Protein AF-A0A836SRK0-F1 (afdb_monomer)

pLDDT: mean 94.8, std 5.6, range [60.53, 98.0]

Radius of gyration: 11.71 Å; Cα contacts (8 Å, |Δi|>4): 109; chains: 1; bounding box: 30×18×29 Å

Foldseek 3Di:
DDAFEAEEEPLVDPCNVVVLVVSQVVVHHHAEYEDLDPPNVVCCVRHVNHHYDNDPVVRVVVQVVCVVVVRHHDD

Solvent-accessible surface area (backbone atoms only — not comparable to full-atom values): 4372 Å² total; per-residue (Å²): 132,83,75,45,32,31,68,44,77,46,49,52,40,88,65,31,59,58,53,55,48,51,41,51,78,71,62,33,46,59,54,36,35,31,25,83,54,85,78,43,77,73,40,59,83,79,44,69,86,37,47,77,30,61,51,66,74,59,44,54,53,47,54,57,48,32,46,73,70,77,53,51,69,54,131

Nearest PDB structures (foldseek):
  3oa2-assembly1_D  TM=9.731E-01  e=1.004E-08  Pseudomonas aeruginosa
  3oa0-assembly1_D  TM=9.778E-01  e=1.075E-08  Thermus thermophilus HB27
  3oa2-assembly1_B  TM=9.730E-01  e=9.386E-09  Pseudomonas aeruginosa
  3oa2-assembly1_A  TM=9.708E-01  e=1.614E-08  Pseudomonas aeruginosa
  3o9z-assembly1_D  TM=9.716E-01  e=3.179E-08  Thermus thermophilus HB27

Sequence (75 aa):
MSQKNFGLIGLGGYIAIRHVKAIYETGNYLLAGLDKNDSVGFIDSYFPEMDFFTEFERFDRHIDKLKRDAKPIHY

Mean predicted aligned error: 2.83 Å

Secondary structure (DSSP, 8-state):
----EEEEE-TTSTTHHHHHHHHHHTT-EEEEEE-SS---GGGGGT-TT-EEESSHHHHHHHHHHHHHTT-PPP-

Structure (mmCIF, N/CA/C/O backbone):
data_AF-A0A836SRK0-F1
#
_entry.id   AF-A0A836SRK0-F1
#
loop_
_atom_site.group_PDB
_atom_site.id
_atom_site.type_symbol
_atom_site.label_atom_id
_atom_site.label_alt_id
_atom_site.label_comp_id
_atom_site.label_asym_id
_atom_site.label_entity_id
_atom_site.label_seq_id
_atom_site.pdbx_PDB_ins_code
_atom_site.Cartn_x
_atom_site.Cartn_y
_atom_site.Cartn_z
_atom_site.occupancy
_atom_site.B_iso_or_equiv
_atom_site.auth_seq_id
_atom_site.auth_comp_id
_atom_site.auth_asym_id
_atom_site.auth_atom_id
_atom_site.pdbx_PDB_model_num
ATOM 1 N N . MET A 1 1 ? -8.525 9.357 16.958 1.00 60.53 1 MET A N 1
ATOM 2 C CA . MET A 1 1 ? -8.818 9.390 15.507 1.00 60.53 1 MET A CA 1
ATOM 3 C C . MET A 1 1 ? -9.160 7.974 15.080 1.00 60.53 1 MET A C 1
ATOM 5 O O . MET A 1 1 ? -8.559 7.060 15.630 1.00 60.53 1 MET A O 1
ATOM 9 N N . SER A 1 2 ? -10.135 7.769 14.191 1.00 83.31 2 SER A N 1
ATOM 10 C CA . SER A 1 2 ? -10.389 6.429 13.644 1.00 83.31 2 SER A CA 1
ATOM 11 C C . SER A 1 2 ? -9.247 6.043 12.707 1.00 83.31 2 SER A C 1
ATOM 13 O O . SER A 1 2 ? -8.820 6.874 11.903 1.00 83.31 2 SER A O 1
ATOM 15 N N . GLN A 1 3 ? -8.770 4.804 12.799 1.00 92.31 3 GLN A N 1
ATOM 16 C CA . GLN A 1 3 ? -7.751 4.297 11.885 1.00 92.31 3 GLN A CA 1
ATOM 17 C C . GLN A 1 3 ? -8.272 4.317 10.448 1.00 92.31 3 GLN A C 1
ATOM 19 O O . GLN A 1 3 ? -9.452 4.054 10.196 1.00 92.31 3 GLN A O 1
ATOM 24 N N . LYS A 1 4 ? -7.393 4.656 9.508 1.00 95.81 4 LYS A N 1
ATOM 25 C CA . LYS A 1 4 ? -7.696 4.692 8.082 1.00 95.81 4 LYS A CA 1
ATOM 26 C C . LYS A 1 4 ? -6.914 3.619 7.328 1.00 95.81 4 LYS A C 1
ATOM 28 O O . LYS A 1 4 ? -5.794 3.289 7.705 1.00 95.81 4 LYS A O 1
ATOM 33 N N . ASN A 1 5 ? -7.502 3.120 6.244 1.00 96.94 5 ASN A N 1
ATOM 34 C CA . ASN A 1 5 ? -6.855 2.210 5.309 1.00 96.94 5 ASN A CA 1
ATOM 35 C C . ASN A 1 5 ? -6.323 3.008 4.122 1.00 96.94 5 ASN A C 1
ATOM 37 O O . ASN A 1 5 ? -7.054 3.822 3.569 1.00 96.94 5 ASN A O 1
ATOM 41 N N . PHE A 1 6 ? -5.098 2.743 3.701 1.00 97.44 6 PHE A N 1
ATOM 42 C CA . PHE A 1 6 ? -4.436 3.389 2.577 1.00 97.44 6 PHE A CA 1
ATOM 43 C C . PHE A 1 6 ? -4.091 2.365 1.497 1.00 97.44 6 PHE A C 1
ATOM 45 O O . PHE A 1 6 ? -3.865 1.186 1.781 1.00 97.44 6 PHE A O 1
ATOM 52 N N . GLY A 1 7 ? -4.036 2.845 0.258 1.00 96.44 7 GLY A N 1
ATOM 53 C CA . GLY A 1 7 ? -3.375 2.178 -0.856 1.00 96.44 7 GLY A CA 1
ATOM 54 C C . GLY A 1 7 ? -2.276 3.090 -1.396 1.00 96.44 7 GLY A C 1
ATOM 55 O O . GLY A 1 7 ? -2.434 4.312 -1.365 1.00 96.44 7 GLY A O 1
ATOM 56 N N . LEU A 1 8 ? -1.165 2.522 -1.867 1.00 96.81 8 LEU A N 1
ATOM 57 C CA . LEU A 1 8 ? -0.020 3.291 -2.361 1.00 96.81 8 LEU A CA 1
ATOM 58 C C . LEU A 1 8 ? 0.379 2.851 -3.772 1.00 96.81 8 LEU A C 1
ATOM 60 O O . LEU A 1 8 ? 0.601 1.672 -4.021 1.00 96.81 8 LEU A O 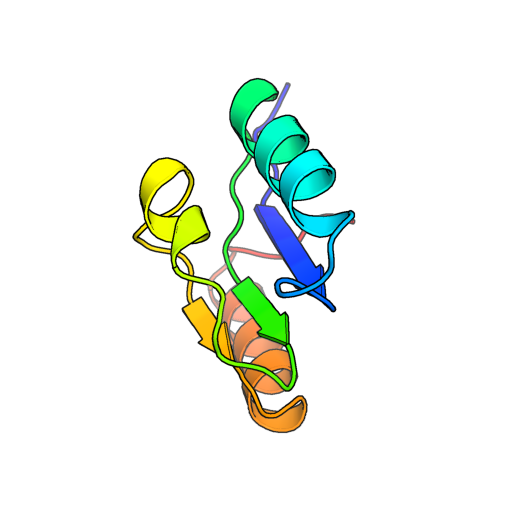1
ATOM 64 N N . ILE A 1 9 ? 0.512 3.811 -4.685 1.00 96.88 9 ILE A N 1
ATOM 65 C CA . ILE A 1 9 ? 1.021 3.596 -6.045 1.00 96.88 9 ILE A CA 1
ATOM 66 C C . ILE A 1 9 ? 2.422 4.206 -6.138 1.00 96.88 9 ILE A C 1
ATOM 68 O O . ILE A 1 9 ? 2.644 5.319 -5.661 1.00 96.88 9 ILE A O 1
ATOM 72 N N . GLY A 1 10 ? 3.355 3.489 -6.761 1.00 96.06 10 GLY A N 1
ATOM 73 C CA . GLY A 1 10 ? 4.771 3.851 -6.813 1.00 96.06 10 GLY A CA 1
ATOM 74 C C . GLY A 1 10 ? 5.551 3.390 -5.579 1.00 96.06 10 GLY A C 1
ATOM 75 O O . GLY A 1 10 ? 6.418 4.123 -5.104 1.00 96.06 10 GLY A O 1
ATOM 76 N N . LEU A 1 11 ? 5.212 2.218 -5.023 1.00 96.69 11 LEU A N 1
ATOM 77 C CA . LEU A 1 11 ? 5.796 1.688 -3.783 1.00 96.69 11 LEU A CA 1
ATOM 78 C C . LEU A 1 11 ? 7.320 1.471 -3.858 1.00 96.69 11 LEU A C 1
ATOM 80 O O . LEU A 1 11 ? 8.004 1.607 -2.848 1.00 96.69 11 LEU A O 1
ATOM 84 N N . GLY A 1 12 ? 7.859 1.168 -5.038 1.00 94.81 12 GLY A N 1
ATOM 85 C CA . GLY A 1 12 ? 9.295 0.999 -5.277 1.00 94.81 12 GLY A CA 1
ATOM 86 C C . GLY A 1 12 ? 10.049 2.322 -5.437 1.00 94.81 12 GLY A C 1
ATOM 87 O O . GLY A 1 12 ? 11.268 2.334 -5.603 1.00 94.81 12 GLY A O 1
ATOM 88 N N . GLY A 1 13 ? 9.347 3.456 -5.404 1.00 94.12 13 GLY A N 1
ATOM 89 C CA . GLY A 1 13 ? 9.948 4.774 -5.531 1.00 94.12 13 GLY A CA 1
ATOM 90 C C . GLY A 1 13 ? 10.732 5.203 -4.289 1.00 94.12 13 GLY A C 1
ATOM 91 O O . GLY A 1 13 ? 10.361 4.915 -3.154 1.00 94.12 13 GLY A O 1
ATOM 92 N N . TYR A 1 14 ? 11.769 6.020 -4.490 1.00 92.88 14 TYR A N 1
ATOM 93 C CA . TYR A 1 14 ? 12.583 6.589 -3.405 1.00 92.88 14 TYR A CA 1
ATOM 94 C C . TYR A 1 14 ? 11.748 7.299 -2.320 1.00 92.88 14 TYR A C 1
ATOM 96 O O . TYR A 1 14 ? 12.033 7.194 -1.128 1.00 92.88 14 TYR A O 1
ATOM 104 N N . ILE A 1 15 ? 10.689 8.013 -2.722 1.00 95.94 15 ILE A N 1
ATOM 105 C CA . ILE A 1 15 ? 9.829 8.752 -1.789 1.00 95.94 15 ILE A CA 1
ATOM 106 C C . ILE A 1 15 ? 8.844 7.847 -1.034 1.00 95.94 15 ILE A C 1
ATOM 108 O O . ILE A 1 15 ? 8.376 8.229 0.040 1.00 95.94 15 ILE A O 1
ATOM 112 N N . ALA A 1 16 ? 8.547 6.649 -1.547 1.00 96.25 16 ALA A N 1
ATOM 113 C CA . ALA A 1 16 ? 7.524 5.760 -1.002 1.00 96.25 16 ALA A CA 1
ATOM 114 C C . ALA A 1 16 ? 7.793 5.393 0.459 1.00 96.25 16 ALA A C 1
ATOM 116 O O . ALA A 1 16 ? 6.870 5.401 1.268 1.00 96.25 16 ALA A O 1
ATOM 117 N N . ILE A 1 17 ? 9.064 5.203 0.827 1.00 95.81 17 ILE A N 1
ATOM 118 C CA . ILE A 1 17 ? 9.497 4.915 2.202 1.00 95.81 17 ILE A CA 1
ATOM 119 C C . ILE A 1 17 ? 8.966 5.969 3.185 1.00 95.81 17 ILE A C 1
ATOM 121 O O . ILE A 1 17 ? 8.519 5.635 4.280 1.00 95.81 17 ILE A O 1
ATOM 125 N N . ARG A 1 18 ? 8.958 7.251 2.794 1.00 97.50 18 ARG A N 1
ATOM 126 C CA . ARG A 1 18 ? 8.446 8.337 3.645 1.00 97.50 18 ARG A CA 1
ATOM 127 C C . ARG A 1 18 ? 6.932 8.253 3.821 1.00 97.50 18 ARG A C 1
ATOM 129 O O . ARG A 1 18 ? 6.450 8.499 4.922 1.00 97.50 18 ARG A O 1
ATOM 136 N N . HIS A 1 19 ? 6.198 7.895 2.768 1.00 97.38 19 HIS A N 1
ATOM 137 C CA . HIS A 1 19 ? 4.748 7.703 2.835 1.00 97.38 19 HIS A CA 1
ATOM 138 C C . HIS A 1 19 ? 4.382 6.484 3.687 1.00 97.38 19 HIS A C 1
ATOM 140 O O . HIS A 1 19 ? 3.560 6.606 4.590 1.00 97.38 19 HIS A O 1
ATOM 146 N N . VAL A 1 20 ? 5.044 5.345 3.464 1.00 97.31 20 VAL A N 1
ATOM 147 C CA . VAL A 1 20 ? 4.868 4.116 4.254 1.00 97.31 20 VAL A CA 1
ATOM 148 C C . VAL A 1 20 ? 5.129 4.390 5.734 1.00 97.31 20 VAL A C 1
ATOM 150 O O . VAL A 1 20 ? 4.289 4.084 6.578 1.00 97.31 20 VAL A O 1
ATOM 153 N N . LYS A 1 21 ? 6.248 5.052 6.050 1.00 97.44 21 LYS A N 1
ATOM 154 C CA . LYS A 1 21 ? 6.593 5.421 7.424 1.00 97.44 21 LYS A CA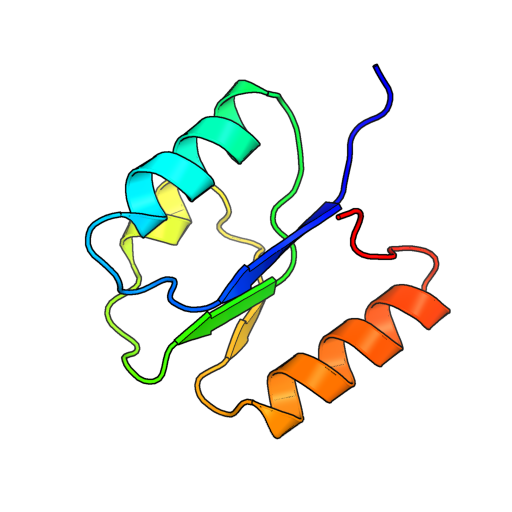 1
ATOM 155 C C . LYS A 1 21 ? 5.552 6.350 8.054 1.00 97.44 21 LYS A C 1
ATOM 157 O O . LYS A 1 21 ? 5.156 6.111 9.187 1.00 97.44 21 LYS A O 1
ATOM 162 N N . ALA A 1 22 ? 5.059 7.354 7.328 1.00 97.31 22 ALA A N 1
ATOM 163 C CA . ALA A 1 22 ? 4.023 8.251 7.839 1.00 97.31 22 ALA A CA 1
ATOM 164 C C . ALA A 1 22 ? 2.709 7.512 8.144 1.00 97.31 22 ALA A C 1
ATOM 166 O O . ALA A 1 22 ? 2.100 7.750 9.187 1.00 97.31 22 ALA A O 1
ATOM 167 N N . ILE A 1 23 ? 2.280 6.592 7.272 1.00 97.00 23 ILE A N 1
ATOM 168 C CA . ILE A 1 23 ? 1.085 5.761 7.501 1.00 97.00 23 ILE A CA 1
ATOM 169 C C . ILE A 1 23 ? 1.279 4.899 8.758 1.00 97.00 23 ILE A C 1
ATOM 171 O O . ILE A 1 23 ? 0.395 4.857 9.612 1.00 97.00 23 ILE A O 1
ATOM 175 N N . TYR A 1 24 ? 2.455 4.283 8.907 1.00 96.94 24 TYR A N 1
ATOM 176 C CA . TYR A 1 24 ? 2.790 3.438 10.054 1.00 96.94 24 TYR A CA 1
ATOM 177 C C . TYR A 1 24 ? 2.825 4.223 11.374 1.00 96.94 24 TYR A C 1
ATOM 179 O O . TYR A 1 24 ? 2.153 3.863 12.337 1.00 96.94 24 TYR A O 1
ATOM 187 N N . GLU A 1 25 ? 3.548 5.345 11.414 1.00 97.38 25 GLU A N 1
ATOM 188 C CA . GLU A 1 25 ? 3.702 6.181 12.616 1.00 97.38 25 GLU A CA 1
ATOM 189 C C . GLU A 1 25 ? 2.391 6.838 13.062 1.00 97.38 25 GLU A C 1
ATOM 191 O O . GLU A 1 25 ? 2.203 7.118 14.244 1.00 97.38 25 GLU A O 1
ATOM 196 N N . THR A 1 26 ? 1.460 7.060 12.132 1.00 96.12 26 THR A N 1
ATOM 197 C CA . THR A 1 26 ? 0.121 7.586 12.439 1.00 96.12 26 THR A CA 1
ATOM 198 C C . THR A 1 26 ? -0.882 6.499 12.843 1.00 96.12 26 THR A C 1
ATOM 200 O O . THR A 1 26 ? 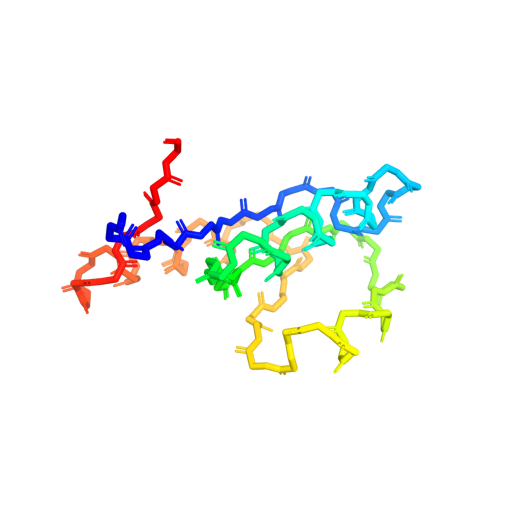-2.048 6.812 13.088 1.00 96.12 26 THR A O 1
ATOM 203 N N . GLY A 1 27 ? -0.447 5.236 12.945 1.00 95.94 27 GLY A N 1
ATOM 204 C CA . GLY A 1 27 ? -1.275 4.109 13.380 1.00 95.94 27 GLY A CA 1
ATOM 205 C C . GLY A 1 27 ? -2.350 3.705 12.370 1.00 95.94 27 GLY A C 1
ATOM 206 O O . GLY A 1 27 ? -3.381 3.155 12.762 1.00 95.94 27 GLY A O 1
ATOM 207 N N . ASN A 1 28 ? -2.139 4.017 11.091 1.00 96.62 28 ASN A N 1
ATOM 208 C CA . ASN A 1 28 ? -3.029 3.660 9.992 1.00 96.62 28 ASN A CA 1
ATOM 209 C C . ASN A 1 28 ? -2.580 2.356 9.318 1.00 96.62 28 ASN A C 1
ATOM 211 O O . ASN A 1 28 ? -1.488 1.851 9.569 1.00 96.62 28 ASN A O 1
ATOM 215 N N . TYR A 1 29 ? -3.422 1.821 8.438 1.00 96.44 29 TYR A N 1
ATOM 216 C CA . TYR A 1 29 ? -3.140 0.598 7.694 1.00 96.44 29 TYR A CA 1
ATOM 217 C C . TYR A 1 29 ? -2.784 0.909 6.249 1.00 96.44 29 TYR A C 1
ATOM 219 O O . TYR A 1 29 ? -3.432 1.741 5.620 1.00 96.44 29 TYR A O 1
ATOM 227 N N . LEU A 1 30 ? -1.807 0.194 5.703 1.00 97.06 30 LEU A N 1
ATOM 228 C CA . LEU A 1 30 ? -1.554 0.122 4.271 1.00 97.06 30 LEU A CA 1
ATOM 229 C C . LEU A 1 30 ? -1.993 -1.264 3.795 1.00 97.06 30 LEU A C 1
ATOM 231 O O . LEU A 1 30 ? -1.385 -2.258 4.178 1.00 97.06 30 LEU A O 1
ATOM 235 N N . LEU A 1 31 ? -3.083 -1.330 3.028 1.00 97.12 31 LEU A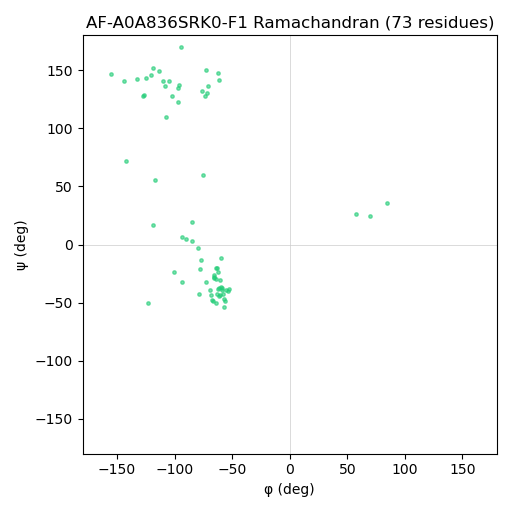 N 1
ATOM 236 C CA . LEU A 1 31 ? -3.688 -2.606 2.626 1.00 97.12 31 LEU A CA 1
ATOM 237 C C . LEU A 1 31 ? -3.186 -3.099 1.270 1.00 97.12 31 LEU A C 1
ATOM 239 O O . LEU A 1 31 ? -3.102 -4.303 1.063 1.00 97.12 31 LEU A O 1
ATOM 243 N N . ALA A 1 32 ? -2.855 -2.181 0.357 1.00 97.31 32 ALA A N 1
ATOM 244 C CA . ALA A 1 32 ? -2.443 -2.533 -0.995 1.00 97.31 32 ALA A CA 1
ATOM 245 C C . ALA A 1 32 ? -1.356 -1.598 -1.542 1.00 97.31 32 ALA A C 1
ATOM 247 O O . ALA A 1 32 ? -1.424 -0.376 -1.371 1.00 97.31 32 ALA A O 1
ATOM 248 N N . GLY A 1 33 ? -0.391 -2.169 -2.257 1.00 97.31 33 GLY A N 1
ATOM 249 C CA . GLY A 1 33 ? 0.684 -1.460 -2.945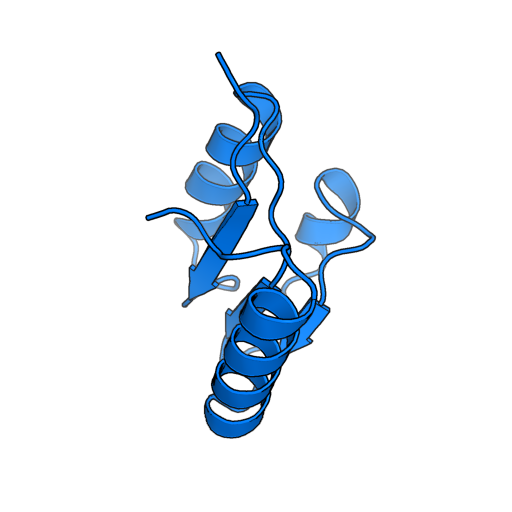 1.00 97.31 33 GLY A CA 1
ATOM 250 C C . GLY A 1 33 ? 0.748 -1.808 -4.433 1.00 97.31 33 GLY A C 1
ATOM 251 O O . GLY A 1 33 ? 0.535 -2.957 -4.810 1.00 97.31 33 GLY A O 1
ATOM 252 N N . LEU A 1 34 ? 1.067 -0.828 -5.278 1.00 97.88 34 LEU A N 1
ATOM 253 C CA . LEU A 1 34 ? 1.288 -1.009 -6.715 1.00 97.88 34 LEU A CA 1
ATOM 254 C C . LEU A 1 34 ? 2.636 -0.417 -7.127 1.00 97.88 34 LEU A C 1
ATOM 256 O O . LEU A 1 34 ? 2.890 0.765 -6.894 1.00 97.88 34 LEU A O 1
ATOM 260 N N . ASP A 1 35 ? 3.468 -1.200 -7.803 1.00 97.50 35 ASP A N 1
ATOM 261 C CA . ASP A 1 35 ? 4.640 -0.702 -8.528 1.00 97.50 35 ASP A CA 1
ATOM 262 C C . ASP A 1 35 ? 5.012 -1.664 -9.658 1.00 97.50 35 ASP A C 1
ATOM 264 O O . ASP A 1 35 ? 4.866 -2.869 -9.514 1.00 97.50 35 ASP A O 1
ATOM 268 N N . LYS A 1 36 ? 5.527 -1.154 -10.781 1.00 95.19 36 LYS A N 1
ATOM 269 C CA . LYS A 1 36 ? 6.000 -2.023 -11.870 1.00 95.19 36 LYS A CA 1
ATOM 270 C C . LYS A 1 36 ? 7.216 -2.855 -11.452 1.00 95.19 36 LYS A C 1
ATOM 272 O O . LYS A 1 36 ? 7.417 -3.932 -12.004 1.00 95.19 36 LYS A O 1
ATOM 277 N N . ASN A 1 37 ? 8.026 -2.343 -10.525 1.00 92.06 37 ASN A N 1
ATOM 278 C CA . ASN A 1 37 ? 9.194 -3.027 -9.986 1.00 92.06 37 ASN A CA 1
ATOM 279 C C . ASN A 1 37 ? 8.838 -3.720 -8.667 1.00 92.06 37 ASN A C 1
ATOM 281 O O . ASN A 1 37 ? 8.214 -3.124 -7.796 1.00 92.06 37 ASN A O 1
ATOM 285 N N . ASP A 1 38 ? 9.306 -4.949 -8.482 1.00 91.00 38 ASP A N 1
ATOM 286 C CA . ASP A 1 38 ? 9.046 -5.788 -7.303 1.00 91.00 38 ASP A CA 1
ATOM 287 C C . ASP A 1 38 ? 10.075 -5.612 -6.172 1.00 91.00 38 ASP A C 1
ATOM 289 O O . ASP A 1 38 ? 10.015 -6.284 -5.144 1.00 91.00 38 ASP A O 1
ATOM 293 N N . SER A 1 39 ? 11.013 -4.675 -6.329 1.00 91.38 39 SER A N 1
ATO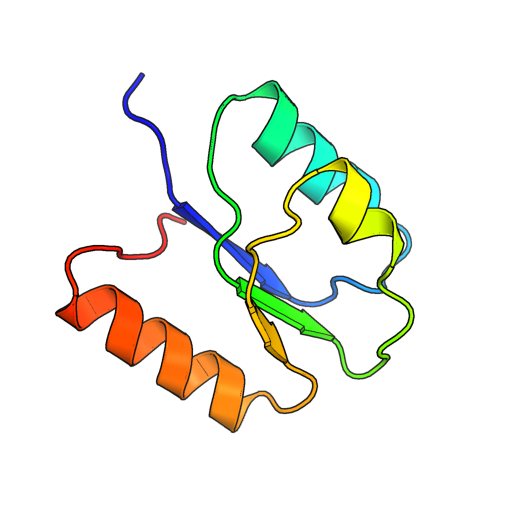M 294 C CA . SER A 1 39 ? 12.043 -4.350 -5.336 1.00 91.38 39 SER A CA 1
ATOM 295 C C . SER A 1 39 ? 11.470 -3.542 -4.160 1.00 91.38 39 SER A C 1
ATOM 297 O O . SER A 1 39 ? 11.879 -2.412 -3.904 1.00 91.38 39 SER A O 1
ATOM 299 N N . VAL A 1 40 ? 10.500 -4.121 -3.445 1.00 94.31 40 VAL A N 1
ATOM 300 C CA . VAL A 1 40 ? 9.717 -3.476 -2.373 1.00 94.31 40 VAL A CA 1
ATOM 301 C C . VAL A 1 40 ? 9.871 -4.153 -1.005 1.00 94.31 40 VAL A C 1
ATOM 303 O O . VAL A 1 40 ? 9.100 -3.880 -0.093 1.00 94.31 40 VAL A O 1
ATOM 306 N N . GLY A 1 41 ? 10.902 -4.984 -0.814 1.00 93.94 41 GLY A N 1
ATOM 307 C CA . GLY A 1 41 ? 11.108 -5.772 0.416 1.00 93.94 41 GLY A CA 1
ATOM 308 C C . GLY A 1 41 ? 11.262 -4.966 1.716 1.00 93.94 41 GLY A C 1
ATOM 309 O O . GLY A 1 41 ? 11.169 -5.525 2.802 1.00 93.94 41 GLY A O 1
ATOM 310 N N . PHE A 1 42 ? 11.445 -3.640 1.649 1.00 95.12 42 PHE A N 1
ATOM 311 C CA . PHE A 1 42 ? 11.399 -2.792 2.848 1.00 95.12 42 PHE A CA 1
ATOM 312 C C . PHE A 1 42 ? 10.017 -2.805 3.524 1.00 95.12 42 PHE A C 1
ATOM 314 O O . PHE A 1 42 ? 9.912 -2.454 4.701 1.00 95.12 42 PHE A O 1
ATOM 321 N N . ILE A 1 43 ? 8.966 -3.188 2.790 1.00 96.50 43 ILE A N 1
ATOM 322 C CA . ILE A 1 43 ? 7.590 -3.182 3.278 1.00 96.50 43 ILE A CA 1
ATOM 323 C C . ILE A 1 43 ? 7.376 -4.149 4.441 1.00 96.50 43 ILE A C 1
ATOM 325 O O . ILE A 1 43 ? 6.609 -3.826 5.343 1.00 96.50 43 ILE A O 1
ATOM 329 N N . ASP A 1 44 ? 8.129 -5.249 4.502 1.00 95.06 44 ASP A N 1
ATOM 330 C CA . ASP A 1 44 ? 8.009 -6.272 5.550 1.00 95.06 44 ASP A CA 1
ATOM 331 C C . ASP A 1 44 ? 8.320 -5.722 6.950 1.00 95.06 44 ASP A C 1
ATOM 333 O O . ASP A 1 44 ? 7.836 -6.237 7.954 1.00 95.06 44 ASP A O 1
ATOM 337 N N . SER A 1 45 ? 9.094 -4.632 7.030 1.00 95.94 45 SER A N 1
ATOM 338 C CA . SER A 1 45 ? 9.391 -3.946 8.296 1.00 95.94 45 SER A CA 1
ATOM 339 C C . SER A 1 45 ? 8.237 -3.074 8.810 1.00 95.94 45 SER A C 1
ATOM 341 O O . SER A 1 45 ? 8.287 -2.625 9.954 1.00 95.94 45 SER A O 1
ATOM 343 N N . TYR A 1 46 ? 7.225 -2.804 7.978 1.00 97.00 46 TYR A N 1
ATOM 344 C CA . TYR A 1 46 ? 6.114 -1.897 8.286 1.00 97.00 46 TYR A CA 1
ATOM 345 C C . TYR A 1 46 ? 4.745 -2.580 8.167 1.00 97.00 46 TYR A C 1
ATOM 347 O O . TYR A 1 46 ? 3.928 -2.482 9.080 1.00 97.00 46 TYR A O 1
ATOM 355 N N . PHE A 1 47 ? 4.489 -3.259 7.048 1.00 97.19 47 PHE A N 1
ATOM 356 C CA . PHE A 1 47 ? 3.201 -3.851 6.685 1.00 97.19 47 PHE A CA 1
ATOM 357 C C . PHE A 1 47 ? 3.400 -5.208 5.978 1.00 97.19 47 PHE A C 1
ATOM 359 O O . PHE A 1 47 ? 3.165 -5.302 4.775 1.00 97.19 47 PHE A O 1
ATOM 366 N N . PRO A 1 48 ? 3.813 -6.266 6.701 1.00 96.06 48 PRO A N 1
ATOM 367 C CA . PRO A 1 48 ? 4.058 -7.591 6.113 1.00 96.06 48 PRO A CA 1
ATOM 368 C C . PRO A 1 48 ? 2.800 -8.257 5.526 1.00 96.06 48 PRO A C 1
ATOM 370 O O . PRO A 1 48 ? 2.905 -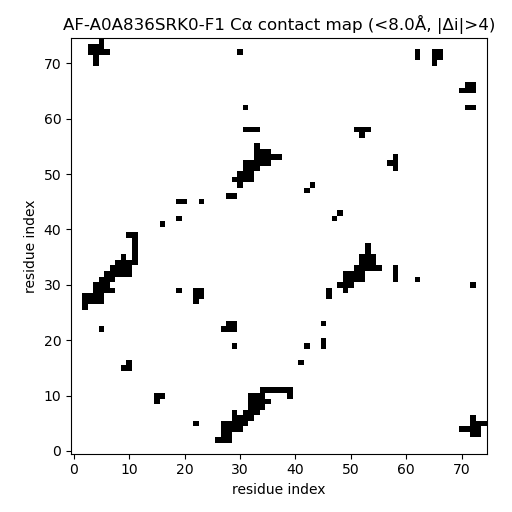9.135 4.680 1.00 96.06 48 PRO A O 1
ATOM 373 N N . GLU A 1 49 ? 1.608 -7.826 5.948 1.00 95.25 49 GLU A N 1
ATOM 374 C CA . GLU A 1 49 ? 0.314 -8.350 5.480 1.00 95.25 49 GLU A CA 1
ATOM 375 C C . GLU A 1 49 ? -0.278 -7.549 4.301 1.00 95.25 49 GLU A C 1
ATOM 377 O O . GLU A 1 49 ? -1.435 -7.748 3.935 1.00 95.25 49 GLU A O 1
ATOM 382 N N . MET A 1 50 ? 0.462 -6.580 3.751 1.00 96.06 50 MET A N 1
ATOM 383 C CA . MET A 1 50 ? -0.013 -5.752 2.639 1.00 96.06 50 MET A CA 1
ATOM 384 C C . MET A 1 50 ? 0.039 -6.533 1.320 1.00 96.06 50 MET A C 1
ATOM 386 O O . MET A 1 50 ? 1.080 -7.071 0.947 1.00 96.06 50 MET A O 1
ATOM 390 N N . ASP A 1 51 ? -1.047 -6.494 0.549 1.00 97.25 51 ASP A N 1
ATOM 391 C CA . ASP A 1 51 ? -1.072 -7.070 -0.793 1.00 97.25 51 ASP A CA 1
ATOM 392 C C . ASP A 1 51 ? -0.280 -6.197 -1.788 1.00 97.25 51 ASP A C 1
ATOM 394 O O . ASP A 1 51 ? -0.518 -4.993 -1.919 1.00 97.25 51 ASP A O 1
ATOM 398 N N . PHE A 1 52 ? 0.655 -6.795 -2.531 1.00 97.50 52 PHE A N 1
ATOM 399 C CA . PHE A 1 52 ? 1.451 -6.107 -3.554 1.00 97.50 52 PHE A CA 1
ATOM 400 C C . PHE A 1 52 ? 1.072 -6.548 -4.970 1.00 97.50 52 PHE A C 1
ATOM 402 O O . PHE A 1 52 ? 0.855 -7.730 -5.243 1.00 97.50 52 PHE A O 1
ATOM 409 N N . PHE A 1 53 ? 1.041 -5.589 -5.892 1.00 98.00 53 PHE A N 1
ATOM 410 C CA . PHE A 1 53 ? 0.691 -5.803 -7.289 1.00 98.00 53 PHE A CA 1
ATOM 411 C C . PHE A 1 53 ? 1.703 -5.129 -8.214 1.00 98.00 53 PHE A C 1
ATOM 413 O O . PHE A 1 53 ? 2.140 -4.008 -7.957 1.00 98.00 53 PHE A O 1
ATOM 420 N N . THR A 1 54 ? 2.009 -5.784 -9.335 1.00 97.25 54 THR A N 1
ATOM 421 C CA . THR A 1 54 ? 2.768 -5.185 -10.444 1.00 97.25 54 THR A CA 1
ATOM 422 C C . THR A 1 54 ? 1.875 -4.730 -11.594 1.00 97.25 54 THR A C 1
ATOM 424 O O . THR A 1 54 ? 2.227 -3.813 -12.338 1.00 97.25 54 THR A O 1
ATOM 427 N N . GLU A 1 55 ? 0.686 -5.328 -11.716 1.00 97.69 55 GLU A N 1
ATOM 428 C CA . GLU A 1 55 ? -0.307 -4.988 -12.732 1.00 97.69 55 GLU A CA 1
ATOM 429 C C . GLU A 1 55 ? -1.443 -4.133 -12.150 1.00 97.69 55 GLU A C 1
ATOM 431 O O . GLU A 1 55 ? -2.099 -4.511 -11.172 1.00 97.69 55 GLU A O 1
ATOM 436 N N . PHE A 1 56 ? -1.719 -2.992 -12.790 1.00 97.25 56 PHE A N 1
ATOM 437 C CA . PHE A 1 56 ? -2.753 -2.052 -12.347 1.00 97.25 56 PHE A CA 1
ATOM 438 C C . PHE A 1 56 ? -4.142 -2.703 -12.295 1.00 97.25 56 PHE A C 1
ATOM 440 O O . PHE A 1 56 ? -4.892 -2.489 -11.352 1.00 97.25 56 PHE A O 1
ATOM 447 N N . GLU A 1 57 ? -4.474 -3.560 -13.258 1.00 97.88 57 GLU A N 1
ATOM 448 C CA . GLU A 1 57 ? -5.780 -4.213 -13.360 1.00 97.88 57 GLU A CA 1
ATOM 449 C C . GLU A 1 57 ? -6.048 -5.181 -12.201 1.00 97.88 57 GLU A C 1
ATOM 451 O O . GLU A 1 57 ? -7.203 -5.438 -11.845 1.00 97.88 57 GLU A O 1
ATOM 456 N N . ARG A 1 58 ? -4.992 -5.764 -11.616 1.00 97.44 58 ARG A N 1
ATOM 457 C CA . ARG A 1 58 ? -5.123 -6.612 -10.425 1.00 97.44 58 ARG A CA 1
ATOM 458 C C . ARG A 1 58 ? -5.282 -5.769 -9.170 1.00 97.44 58 ARG A C 1
ATOM 460 O O . ARG A 1 58 ? -6.147 -6.091 -8.357 1.00 97.44 58 ARG A O 1
ATOM 467 N N . PHE A 1 59 ? -4.504 -4.693 -9.065 1.00 97.75 59 PHE A N 1
ATOM 468 C CA . PHE A 1 59 ? -4.621 -3.713 -7.990 1.00 97.75 59 PHE A CA 1
ATOM 469 C C . PHE 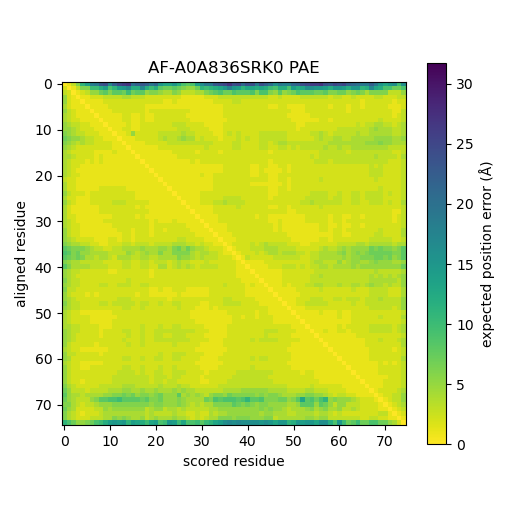A 1 59 ? -6.033 -3.113 -7.936 1.00 97.75 59 PHE A C 1
ATOM 471 O O . PHE A 1 59 ? -6.700 -3.211 -6.911 1.00 97.75 59 PHE A O 1
ATOM 478 N N . ASP A 1 60 ? -6.533 -2.584 -9.052 1.00 96.88 60 ASP A N 1
ATOM 479 C CA . ASP A 1 60 ? -7.857 -1.958 -9.153 1.00 96.88 60 ASP A CA 1
ATOM 480 C C . ASP A 1 60 ? -8.980 -2.925 -8.737 1.00 96.88 60 ASP A C 1
ATOM 482 O O . ASP A 1 60 ? -9.790 -2.635 -7.853 1.00 96.88 60 ASP A O 1
ATOM 486 N N . ARG A 1 61 ? -8.939 -4.160 -9.255 1.00 97.31 61 ARG A N 1
ATOM 487 C CA . ARG A 1 61 ? -9.872 -5.224 -8.859 1.00 97.31 61 ARG A CA 1
ATOM 488 C C . ARG A 1 61 ? -9.804 -5.547 -7.366 1.00 97.31 61 ARG A C 1
ATOM 490 O O . ARG A 1 61 ? -10.822 -5.904 -6.773 1.00 97.31 61 ARG A O 1
ATOM 497 N N . HIS A 1 62 ? -8.616 -5.506 -6.767 1.00 97.06 62 HIS A N 1
ATOM 498 C CA . HIS A 1 62 ? -8.440 -5.752 -5.340 1.00 97.06 62 HIS A CA 1
ATOM 499 C C . HIS A 1 62 ? -9.052 -4.621 -4.500 1.00 97.06 62 HIS A C 1
ATOM 501 O O . HIS A 1 62 ? -9.798 -4.910 -3.565 1.00 97.06 62 HIS A O 1
ATOM 507 N N . ILE A 1 63 ? -8.850 -3.355 -4.880 1.00 96.19 63 ILE A N 1
ATOM 508 C CA . ILE A 1 63 ? -9.493 -2.207 -4.220 1.00 96.19 63 ILE A CA 1
ATOM 509 C C . ILE A 1 63 ? -11.024 -2.329 -4.261 1.00 96.19 63 ILE A C 1
ATOM 511 O O . ILE A 1 63 ? -11.698 -2.126 -3.247 1.00 96.19 63 ILE A O 1
ATOM 515 N N . ASP A 1 64 ? -11.577 -2.739 -5.401 1.00 96.06 64 ASP A N 1
ATOM 516 C CA . ASP A 1 64 ? -13.013 -2.981 -5.553 1.00 96.06 64 ASP A CA 1
ATOM 517 C C . ASP A 1 64 ? -13.541 -4.087 -4.628 1.00 96.06 64 ASP A C 1
ATOM 519 O O . ASP A 1 64 ? -14.647 -3.974 -4.090 1.00 96.06 64 ASP A O 1
ATOM 523 N N . LYS A 1 65 ? -12.761 -5.154 -4.413 1.00 96.12 65 LYS A N 1
ATOM 524 C CA . LYS A 1 65 ? -13.097 -6.211 -3.446 1.00 96.12 65 LYS A CA 1
ATOM 525 C C . LYS A 1 65 ? -13.060 -5.687 -2.013 1.00 96.12 65 LYS A C 1
ATOM 527 O O . LYS A 1 65 ? -14.043 -5.850 -1.298 1.00 96.12 65 LYS A O 1
ATOM 532 N N . LEU A 1 66 ? -11.995 -4.981 -1.626 1.00 95.62 66 LEU A N 1
ATOM 533 C CA . LEU A 1 66 ? -11.867 -4.385 -0.291 1.00 95.62 66 LEU A CA 1
ATOM 534 C C . LEU A 1 66 ? -13.047 -3.466 0.046 1.00 95.62 66 LEU A C 1
ATOM 536 O O . LEU A 1 66 ? -13.564 -3.483 1.164 1.00 95.62 66 LEU A O 1
ATOM 540 N N . LYS A 1 67 ? -13.523 -2.694 -0.936 1.00 93.94 67 LYS A N 1
ATOM 541 C CA . LYS A 1 67 ? -14.702 -1.837 -0.785 1.00 93.94 67 LYS A CA 1
ATOM 542 C C . LYS A 1 67 ? -15.977 -2.634 -0.484 1.00 93.94 67 LYS A C 1
ATOM 544 O O . LYS A 1 67 ? -16.793 -2.175 0.313 1.00 93.94 67 LYS A O 1
ATOM 549 N N . ARG A 1 68 ? -16.155 -3.809 -1.101 1.00 93.56 68 ARG A N 1
ATOM 550 C CA . ARG A 1 68 ? -17.297 -4.713 -0.852 1.00 93.56 68 ARG A CA 1
ATOM 551 C C . ARG A 1 68 ? -17.188 -5.418 0.501 1.00 93.56 68 ARG A C 1
ATOM 553 O O . ARG A 1 68 ? -18.207 -5.603 1.155 1.00 93.56 68 ARG A O 1
ATOM 560 N N . ASP A 1 69 ? -15.969 -5.704 0.951 1.00 92.88 69 ASP A N 1
ATOM 561 C CA . ASP A 1 69 ? -15.672 -6.355 2.236 1.00 92.88 69 ASP A CA 1
ATOM 562 C C . ASP A 1 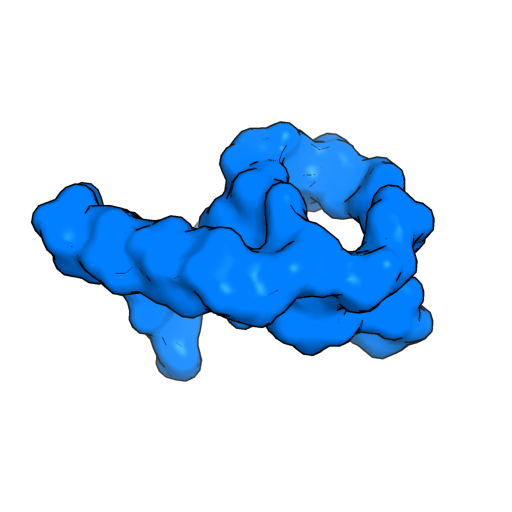69 ? -15.612 -5.368 3.422 1.00 92.88 69 ASP A C 1
ATOM 564 O O . ASP A 1 69 ? -15.020 -5.660 4.462 1.00 92.88 69 ASP A O 1
ATOM 568 N N . ALA A 1 70 ? -16.206 -4.178 3.275 1.00 90.25 70 ALA A N 1
ATOM 569 C CA . ALA A 1 70 ? -16.237 -3.117 4.286 1.00 90.25 70 ALA A CA 1
ATOM 570 C C . ALA A 1 70 ? -14.851 -2.632 4.770 1.00 90.25 70 ALA A C 1
ATOM 572 O O . ALA A 1 70 ? -14.725 -2.082 5.865 1.00 90.25 70 ALA A O 1
ATOM 573 N N . LYS A 1 71 ? -13.813 -2.764 3.934 1.00 91.44 71 LYS A N 1
ATOM 574 C CA . LYS A 1 71 ? -12.460 -2.231 4.163 1.00 91.44 71 LYS A CA 1
ATOM 575 C C . LYS A 1 71 ? -12.079 -1.197 3.092 1.00 91.44 71 LYS A C 1
ATOM 577 O O . LYS A 1 71 ? -11.061 -1.363 2.424 1.00 91.44 71 LYS A O 1
ATOM 582 N N . PRO A 1 72 ? -12.869 -0.128 2.876 1.00 92.56 72 PRO A N 1
ATOM 583 C CA . PRO A 1 72 ? -12.559 0.841 1.833 1.00 92.56 72 PRO A CA 1
ATOM 584 C C . PRO A 1 72 ? -11.220 1.530 2.111 1.00 92.56 72 PRO A C 1
ATOM 586 O O . PRO A 1 72 ? -10.856 1.760 3.268 1.00 92.56 72 PRO A O 1
ATOM 589 N N . ILE A 1 73 ? -10.512 1.886 1.041 1.00 93.12 73 ILE A N 1
ATOM 590 C CA . ILE A 1 73 ? -9.375 2.800 1.120 1.00 93.12 73 ILE A CA 1
ATOM 591 C C . ILE A 1 73 ? -9.905 4.208 1.394 1.00 93.12 73 ILE A C 1
ATOM 593 O O . ILE A 1 73 ? -10.817 4.687 0.719 1.00 93.12 73 ILE A O 1
ATOM 597 N N . HIS A 1 74 ? -9.326 4.864 2.390 1.00 91.94 74 HIS A N 1
ATOM 598 C CA . HIS A 1 74 ? -9.572 6.255 2.718 1.00 91.94 74 HIS A CA 1
ATOM 599 C C . HIS A 1 74 ? -8.470 7.106 2.082 1.00 91.94 74 HIS A C 1
ATOM 601 O O . HIS A 1 74 ? -7.287 6.881 2.333 1.00 91.94 74 HIS A O 1
ATOM 607 N N . TYR A 1 75 ? -8.879 8.064 1.256 1.00 68.31 75 TYR A N 1
ATOM 608 C CA . TYR A 1 75 ? -8.003 9.057 0.638 1.00 68.31 75 TYR A CA 1
ATOM 609 C C . TYR A 1 75 ? -7.797 10.279 1.545 1.00 68.31 75 TYR A C 1
ATOM 611 O O . TYR A 1 75 ? -8.666 10.557 2.413 1.00 68.31 75 TYR A O 1
#